Protein AF-A0AAX3E4T5-F1 (afdb_monomer_lite)

Secondary structure (DSSP, 8-state):
-----------------------PBPTTTTT-BSS-BTTB-GGGBTTEEGGGTEESSB-S---TT-B-TT--B--

pLDDT: mean 84.22, std 19.98, range [41.56, 98.75]

Foldseek 3Di:
DDDDPPDDDDPPPPPPPPPPVDVAAECVRQVKDQAADPPFFLLQFPQADVVQQDGVRYDDHHHRRMDGNPGDGDD

Structure (mmCIF, N/CA/C/O backbone):
data_AF-A0AAX3E4T5-F1
#
_entry.id   AF-A0AAX3E4T5-F1
#
loop_
_atom_site.group_PDB
_atom_site.id
_atom_site.type_symbol
_atom_site.label_atom_id
_atom_site.label_alt_id
_atom_site.label_comp_id
_atom_site.label_asym_id
_atom_site.label_entity_id
_atom_site.label_seq_id
_atom_site.pdbx_PDB_ins_code
_atom_site.Cartn_x
_atom_site.Cartn_y
_atom_site.Cartn_z
_atom_site.occupancy
_atom_site.B_iso_or_equiv
_atom_site.auth_seq_id
_atom_site.auth_comp_id
_atom_site.auth_asym_id
_atom_site.auth_atom_id
_atom_site.pdbx_PDB_model_num
ATOM 1 N N . MET A 1 1 ? 53.639 24.103 -9.882 1.00 46.25 1 MET A N 1
ATOM 2 C CA . MET A 1 1 ? 52.307 24.273 -9.265 1.00 46.25 1 MET A CA 1
ATOM 3 C C . MET A 1 1 ? 51.286 23.566 -10.146 1.00 46.25 1 MET A C 1
ATOM 5 O O . MET A 1 1 ? 50.862 24.141 -11.137 1.00 46.25 1 MET A O 1
ATOM 9 N N . LEU A 1 2 ? 50.962 22.304 -9.853 1.00 41.56 2 LEU A N 1
ATOM 10 C CA . LEU A 1 2 ? 49.944 21.543 -10.584 1.00 41.56 2 LEU A CA 1
ATOM 11 C C . LEU A 1 2 ? 48.871 21.132 -9.576 1.00 41.56 2 LEU A C 1
ATOM 13 O O . LEU A 1 2 ? 49.168 20.467 -8.586 1.00 41.56 2 LEU A O 1
ATOM 17 N N . ARG A 1 3 ? 47.654 21.642 -9.767 1.00 51.16 3 ARG A N 1
ATOM 18 C CA . ARG A 1 3 ? 46.538 21.470 -8.837 1.00 51.16 3 ARG A CA 1
ATOM 19 C C . ARG A 1 3 ? 45.980 20.057 -8.949 1.00 51.16 3 ARG A C 1
ATOM 21 O O . ARG A 1 3 ? 45.371 19.725 -9.957 1.00 51.16 3 ARG A O 1
ATOM 28 N N . VAL A 1 4 ? 46.145 19.259 -7.898 1.00 48.59 4 VAL A N 1
ATOM 29 C CA . VAL A 1 4 ? 45.399 18.011 -7.720 1.00 48.59 4 VAL A CA 1
ATOM 30 C C . VAL A 1 4 ? 44.169 18.337 -6.880 1.00 48.59 4 VAL A C 1
ATOM 32 O O . VAL A 1 4 ? 44.246 18.434 -5.660 1.00 48.59 4 VAL A O 1
ATOM 35 N N . ALA A 1 5 ? 43.038 18.553 -7.545 1.00 54.91 5 ALA A N 1
ATOM 36 C CA . ALA A 1 5 ? 41.725 18.496 -6.918 1.00 54.91 5 ALA A CA 1
ATOM 37 C C . ALA A 1 5 ? 41.094 17.154 -7.314 1.00 54.91 5 ALA A C 1
ATOM 39 O O . ALA A 1 5 ? 40.384 17.062 -8.310 1.00 54.91 5 ALA A O 1
ATOM 40 N N . ALA A 1 6 ? 41.417 16.094 -6.571 1.00 54.00 6 ALA A N 1
ATOM 41 C CA . ALA A 1 6 ? 40.753 14.801 -6.706 1.00 54.00 6 ALA A CA 1
ATOM 42 C C . ALA A 1 6 ? 39.446 14.853 -5.900 1.00 54.00 6 ALA A C 1
ATOM 44 O O . ALA A 1 6 ? 39.420 14.556 -4.707 1.00 54.00 6 ALA A O 1
ATOM 45 N N . GLY A 1 7 ? 38.390 15.352 -6.541 1.00 52.47 7 GLY A N 1
ATOM 46 C CA . GLY A 1 7 ? 37.063 15.513 -5.959 1.00 52.47 7 GLY A CA 1
ATOM 47 C C . GLY A 1 7 ? 36.073 14.439 -6.414 1.00 52.47 7 GLY A C 1
ATOM 48 O O . GLY A 1 7 ? 36.022 14.098 -7.590 1.00 52.47 7 GLY A O 1
ATOM 49 N N . ALA A 1 8 ? 35.247 14.028 -5.447 1.00 56.44 8 ALA A N 1
ATOM 50 C CA . ALA A 1 8 ? 33.938 13.376 -5.542 1.00 56.44 8 ALA A CA 1
ATOM 51 C C . ALA A 1 8 ? 33.876 11.871 -5.880 1.00 56.44 8 ALA A C 1
ATOM 53 O O . ALA A 1 8 ? 33.880 11.436 -7.027 1.00 56.44 8 ALA A O 1
ATOM 54 N N . VAL A 1 9 ? 33.674 11.088 -4.815 1.00 59.97 9 VAL A N 1
ATOM 55 C CA . VAL A 1 9 ? 33.124 9.729 -4.832 1.00 59.97 9 VAL A CA 1
ATOM 56 C C . VAL A 1 9 ? 31.660 9.813 -5.275 1.00 59.97 9 VAL A C 1
ATOM 58 O O . VAL A 1 9 ? 30.809 10.264 -4.511 1.00 59.97 9 VAL A O 1
ATOM 61 N N . ALA A 1 10 ? 31.346 9.393 -6.498 1.00 57.28 10 ALA A N 1
ATOM 62 C CA . ALA A 1 10 ? 29.964 9.196 -6.925 1.00 57.28 10 ALA A CA 1
ATOM 63 C C . ALA A 1 10 ? 29.583 7.729 -6.692 1.00 57.28 10 ALA A C 1
ATOM 65 O O . ALA A 1 10 ? 29.793 6.872 -7.548 1.00 57.28 10 ALA A O 1
ATOM 66 N N . ILE A 1 11 ? 29.043 7.432 -5.507 1.00 57.88 11 ILE A N 1
ATOM 67 C CA . ILE A 1 11 ? 28.373 6.154 -5.254 1.00 57.88 11 ILE A CA 1
ATOM 68 C C . ILE A 1 11 ? 27.035 6.236 -5.988 1.00 57.88 11 ILE A C 1
ATOM 70 O O . ILE A 1 11 ? 26.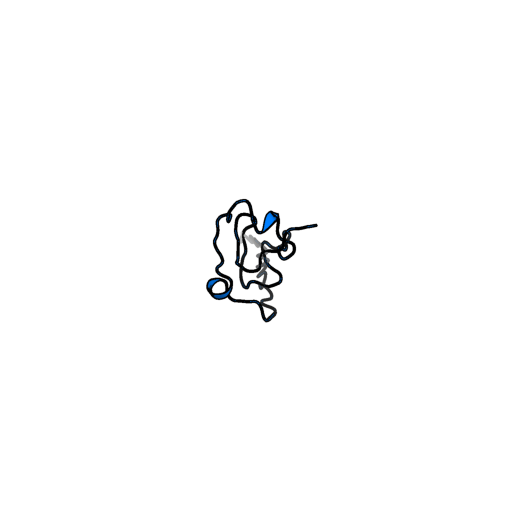056 6.776 -5.473 1.00 57.88 11 ILE A O 1
ATOM 74 N N . VAL A 1 12 ? 27.005 5.774 -7.235 1.00 58.12 12 VAL A N 1
ATOM 75 C CA . VAL A 1 12 ? 25.758 5.638 -7.987 1.00 58.12 12 VAL A CA 1
ATOM 76 C C . VAL A 1 12 ? 25.018 4.441 -7.397 1.00 58.12 12 VAL A C 1
ATOM 78 O O . VAL A 1 12 ? 25.194 3.302 -7.820 1.00 58.12 12 VAL A O 1
ATOM 81 N N . GLY A 1 13 ? 24.222 4.699 -6.361 1.00 50.09 13 GLY A N 1
ATOM 82 C CA . GLY A 1 13 ? 23.250 3.750 -5.843 1.00 50.09 13 GLY A CA 1
ATOM 83 C C . GLY A 1 13 ? 22.135 3.566 -6.864 1.00 50.09 13 GLY A C 1
ATOM 84 O O . GLY A 1 13 ? 21.090 4.205 -6.764 1.00 50.09 13 GLY A O 1
ATOM 85 N N . LEU A 1 14 ? 22.350 2.701 -7.856 1.00 54.03 14 LEU A N 1
ATOM 86 C CA . LEU A 1 14 ? 21.247 2.093 -8.589 1.00 54.03 14 LEU A CA 1
ATOM 87 C C . LEU A 1 14 ? 20.526 1.184 -7.591 1.00 54.03 14 LEU A C 1
ATOM 89 O O . LEU A 1 14 ? 20.886 0.023 -7.411 1.00 54.03 14 LEU A O 1
ATOM 93 N N . ALA A 1 15 ? 19.513 1.726 -6.916 1.00 56.22 15 ALA A N 1
ATOM 94 C CA . ALA A 1 15 ? 18.461 0.910 -6.340 1.00 56.22 15 ALA A CA 1
ATOM 95 C C . ALA A 1 15 ? 17.730 0.260 -7.521 1.00 56.22 15 ALA A C 1
ATOM 97 O O . ALA A 1 15 ? 16.735 0.783 -8.026 1.00 56.22 15 ALA A O 1
ATOM 98 N N . ALA A 1 16 ? 18.294 -0.844 -8.018 1.00 52.56 16 ALA A N 1
ATOM 99 C CA . ALA A 1 16 ? 17.577 -1.780 -8.853 1.00 52.56 16 ALA A CA 1
ATOM 100 C C . ALA A 1 16 ? 16.332 -2.145 -8.052 1.00 52.56 16 ALA A C 1
ATOM 102 O O . ALA A 1 16 ? 16.413 -2.771 -6.996 1.00 52.56 16 ALA A O 1
ATOM 103 N N . SER A 1 17 ? 15.186 -1.644 -8.500 1.00 56.12 17 SER A N 1
ATOM 104 C CA . SER A 1 17 ? 13.908 -2.138 -8.028 1.00 56.12 17 SER A CA 1
ATOM 105 C C . SER A 1 17 ? 13.933 -3.599 -8.425 1.00 56.12 17 SER A C 1
ATOM 107 O O . SER A 1 17 ? 13.890 -3.914 -9.613 1.00 56.12 17 SER A O 1
ATOM 109 N N . GLU A 1 18 ? 14.126 -4.476 -7.447 1.00 50.91 18 GLU A N 1
ATOM 110 C CA . GLU A 1 18 ? 14.008 -5.909 -7.631 1.00 50.91 18 GLU A CA 1
ATOM 111 C C . GLU A 1 18 ? 12.558 -6.151 -8.043 1.00 50.91 18 GLU A C 1
ATOM 113 O O . GLU A 1 18 ? 11.662 -6.338 -7.219 1.00 50.91 18 GLU A O 1
ATOM 118 N N . ALA A 1 19 ? 12.304 -6.073 -9.348 1.00 54.41 19 ALA A N 1
ATOM 119 C CA . ALA A 1 19 ? 11.134 -6.634 -9.980 1.00 54.41 19 ALA A CA 1
ATOM 120 C C . ALA A 1 19 ? 11.303 -8.152 -9.891 1.00 54.41 19 ALA A C 1
ATOM 122 O O . ALA A 1 19 ? 11.560 -8.840 -10.875 1.00 54.41 19 ALA A O 1
ATOM 123 N N . LEU A 1 20 ? 11.221 -8.671 -8.664 1.00 53.53 20 LEU A N 1
ATOM 124 C CA . LEU A 1 20 ? 10.859 -10.049 -8.428 1.00 53.53 20 LEU A CA 1
ATOM 125 C C . LEU A 1 20 ? 9.549 -10.206 -9.187 1.00 53.53 20 LEU A C 1
ATOM 127 O O . LEU A 1 20 ? 8.572 -9.531 -8.849 1.00 53.53 20 LEU A O 1
ATOM 131 N N . ALA A 1 21 ? 9.570 -11.011 -10.248 1.00 53.94 21 ALA A N 1
ATOM 132 C CA . ALA A 1 21 ? 8.400 -11.407 -11.016 1.00 53.94 21 ALA A CA 1
ATOM 133 C C . ALA A 1 21 ? 7.474 -12.215 -10.095 1.00 53.94 21 ALA A C 1
ATOM 135 O O . ALA A 1 21 ? 7.392 -13.434 -10.139 1.00 53.94 21 ALA A O 1
ATOM 136 N N . SER A 1 22 ? 6.862 -11.514 -9.153 1.00 61.28 22 SER A N 1
ATOM 137 C CA . SER A 1 22 ? 5.729 -11.955 -8.379 1.00 61.28 22 SER A CA 1
ATOM 138 C C . SER A 1 22 ? 4.553 -11.851 -9.338 1.00 61.28 22 SER A C 1
ATOM 140 O O . SER A 1 22 ? 4.398 -10.801 -9.964 1.00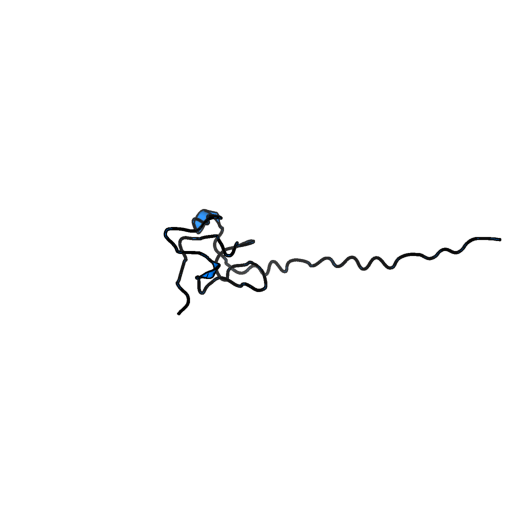 61.28 22 SER A O 1
ATOM 142 N N . ASP A 1 23 ? 3.768 -12.922 -9.474 1.00 83.06 23 ASP A N 1
ATOM 143 C CA . ASP A 1 23 ? 2.537 -12.989 -10.277 1.00 83.06 23 ASP A CA 1
ATOM 144 C C . ASP A 1 23 ? 1.461 -12.025 -9.736 1.00 83.06 23 ASP A C 1
ATOM 146 O O . ASP A 1 23 ? 0.401 -12.414 -9.242 1.00 83.06 23 ASP A O 1
ATOM 150 N N . LYS A 1 24 ? 1.760 -10.728 -9.748 1.00 94.12 24 LYS A N 1
ATOM 151 C CA . LYS A 1 24 ? 0.888 -9.656 -9.296 1.00 94.12 24 LYS A CA 1
ATOM 152 C C . LYS A 1 24 ? -0.024 -9.253 -10.439 1.00 94.12 24 LYS A C 1
ATOM 154 O O . LYS A 1 24 ? 0.370 -9.196 -11.601 1.00 94.12 24 LYS A O 1
ATOM 159 N N . MET A 1 25 ? -1.258 -8.916 -10.096 1.00 95.38 25 MET A N 1
ATOM 160 C CA . MET A 1 25 ? -2.235 -8.431 -11.055 1.00 95.38 25 MET A CA 1
ATOM 161 C C . MET A 1 25 ? -1.828 -7.046 -11.568 1.00 95.38 25 MET A C 1
ATOM 163 O O . MET A 1 25 ? -1.529 -6.142 -10.784 1.00 95.38 25 MET A O 1
ATOM 167 N N . ALA A 1 26 ? -1.872 -6.846 -12.885 1.00 96.88 26 ALA A N 1
ATOM 168 C CA . ALA A 1 26 ? -1.683 -5.526 -13.473 1.00 96.88 26 ALA A CA 1
ATOM 169 C C . ALA A 1 26 ? -2.732 -4.530 -12.943 1.00 96.88 26 ALA A C 1
ATOM 171 O O . ALA A 1 26 ? -3.895 -4.880 -12.729 1.00 96.88 26 ALA A O 1
ATOM 172 N N . LYS A 1 27 ? -2.348 -3.258 -12.796 1.00 97.75 27 LYS A N 1
ATOM 173 C CA . LYS A 1 27 ? -3.240 -2.184 -12.316 1.00 97.75 27 LYS A CA 1
ATOM 174 C C . LYS A 1 27 ? -4.566 -2.095 -13.069 1.00 97.75 27 LYS A C 1
ATOM 176 O O . LYS A 1 27 ? -5.594 -1.873 -12.440 1.00 97.75 27 LYS A O 1
ATOM 181 N N . SER A 1 28 ? -4.549 -2.270 -14.390 1.00 97.00 28 SER A N 1
ATOM 182 C CA . SER A 1 28 ? -5.754 -2.241 -15.227 1.00 97.00 28 SER A CA 1
ATOM 183 C C . SER A 1 28 ? -6.722 -3.373 -14.876 1.00 97.00 28 SER A C 1
ATOM 185 O O . SER A 1 28 ? -7.906 -3.120 -14.678 1.00 97.00 28 SER A O 1
ATOM 187 N N . ALA A 1 29 ? -6.216 -4.599 -14.724 1.00 97.75 29 ALA A N 1
ATOM 188 C CA . ALA A 1 29 ? -7.012 -5.759 -14.326 1.00 97.75 29 ALA A CA 1
ATOM 189 C C . ALA A 1 29 ? -7.539 -5.635 -12.885 1.00 97.75 29 ALA A C 1
ATOM 191 O O . ALA A 1 29 ? -8.674 -6.012 -12.608 1.00 97.75 29 ALA A O 1
ATOM 192 N N . ALA A 1 30 ? -6.754 -5.029 -11.988 1.00 98.00 30 ALA A N 1
ATOM 193 C CA . ALA A 1 30 ? -7.157 -4.756 -10.609 1.00 98.00 30 ALA A CA 1
ATOM 194 C C . ALA A 1 30 ? -8.083 -3.534 -10.470 1.00 98.00 30 ALA A C 1
ATOM 196 O O . ALA A 1 30 ? -8.425 -3.162 -9.348 1.00 98.00 30 ALA A O 1
ATOM 197 N N . GLN A 1 31 ? -8.446 -2.867 -11.573 1.00 98.44 31 GLN A N 1
ATOM 198 C CA . GLN A 1 31 ? -9.222 -1.622 -11.558 1.00 98.44 31 GLN A CA 1
ATOM 199 C C . GLN A 1 31 ? -8.619 -0.580 -10.602 1.00 98.44 31 GLN A C 1
ATOM 201 O O . GLN A 1 31 ? -9.319 0.074 -9.828 1.00 98.44 31 GLN A O 1
ATOM 206 N N . TYR A 1 32 ? -7.289 -0.476 -10.605 1.00 98.50 32 TYR A N 1
ATOM 207 C CA . TYR A 1 32 ? -6.587 0.441 -9.725 1.00 98.50 32 TYR A CA 1
ATOM 208 C C . TYR A 1 32 ? -6.918 1.893 -10.079 1.00 98.50 32 TYR A C 1
ATOM 210 O O . TYR A 1 32 ? -6.793 2.319 -11.228 1.00 98.50 32 TYR A O 1
ATOM 218 N N . GLN A 1 33 ? -7.240 2.670 -9.055 1.00 98.38 33 GLN A N 1
ATOM 219 C CA . GLN A 1 33 ? -7.405 4.117 -9.099 1.00 98.38 33 GLN A CA 1
ATOM 220 C C . GLN A 1 33 ? -6.487 4.772 -8.063 1.00 98.38 33 GLN A C 1
ATOM 222 O O . GLN A 1 33 ? -6.178 4.199 -7.018 1.00 98.38 33 GLN A O 1
ATOM 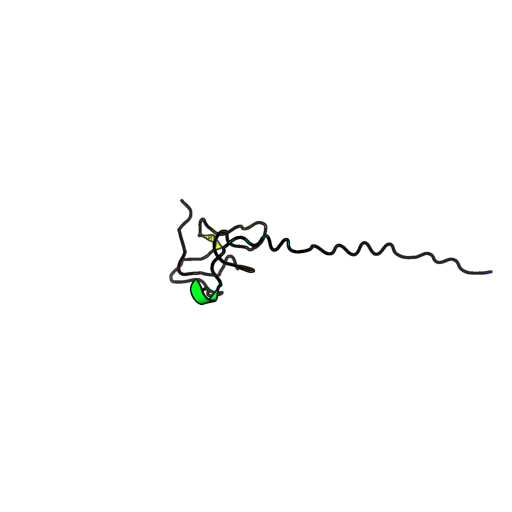227 N N . ALA A 1 34 ? -6.043 5.996 -8.347 1.00 97.44 34 ALA A N 1
ATOM 228 C CA . ALA A 1 34 ? -5.147 6.743 -7.461 1.00 97.44 34 ALA A CA 1
ATOM 229 C C . ALA A 1 34 ? -5.866 7.427 -6.280 1.00 97.44 34 ALA A C 1
ATOM 231 O O . ALA A 1 34 ? -5.200 7.891 -5.354 1.00 97.44 34 ALA A O 1
ATOM 232 N N . SER A 1 35 ? -7.200 7.489 -6.314 1.00 98.12 35 SER A N 1
ATOM 233 C CA . SER A 1 35 ? -8.061 8.079 -5.287 1.00 98.12 35 SER A CA 1
ATOM 234 C C . SER A 1 35 ? -8.826 7.008 -4.493 1.00 98.12 35 SER A C 1
ATOM 236 O O . SER A 1 35 ? -8.990 5.886 -4.982 1.00 98.12 35 SER A O 1
ATOM 238 N N . PRO A 1 36 ? -9.338 7.327 -3.290 1.00 98.38 36 PRO A N 1
ATOM 239 C CA . PRO A 1 36 ? -10.129 6.387 -2.503 1.00 98.38 36 PRO A CA 1
ATOM 240 C C . PRO A 1 36 ? -11.445 6.022 -3.196 1.00 98.38 36 PRO A C 1
ATOM 242 O O . PRO A 1 36 ? -12.002 6.822 -3.949 1.00 98.38 36 PRO A O 1
ATOM 245 N N . HIS A 1 37 ? -11.984 4.847 -2.878 1.00 98.44 37 HIS A N 1
ATOM 246 C CA . HIS A 1 37 ? -13.302 4.410 -3.334 1.00 98.44 37 HIS A CA 1
ATOM 247 C C . HIS A 1 37 ? -14.232 4.259 -2.129 1.00 98.44 37 HIS A C 1
ATOM 249 O O . HIS A 1 37 ? -14.068 3.344 -1.324 1.00 98.44 37 HIS A O 1
ATOM 255 N N . SER A 1 38 ? -15.188 5.177 -1.964 1.00 96.44 38 SER A N 1
ATOM 256 C CA . SER A 1 38 ? -16.212 5.093 -0.904 1.00 96.44 38 SER A CA 1
ATOM 257 C C . SER A 1 38 ? -15.625 4.881 0.504 1.00 96.44 38 SER A C 1
ATOM 259 O O . SER A 1 38 ? -16.049 4.010 1.258 1.00 96.44 38 SER A O 1
ATOM 261 N N . GLY A 1 39 ? -14.583 5.646 0.848 1.00 95.50 39 GLY A N 1
ATOM 262 C CA . GLY A 1 39 ? -13.889 5.558 2.142 1.00 95.50 39 GLY A CA 1
ATOM 263 C C . GLY A 1 39 ? -12.862 4.423 2.268 1.00 95.50 39 GLY A C 1
ATOM 264 O O . GLY A 1 39 ? -12.117 4.396 3.258 1.00 95.50 39 GLY A O 1
ATOM 265 N N . GLN A 1 40 ? -12.774 3.539 1.269 1.00 98.44 40 GLN A N 1
ATOM 266 C CA . GLN A 1 40 ? -11.757 2.496 1.145 1.00 98.44 40 GLN A CA 1
ATOM 267 C C . GLN A 1 40 ? -10.507 3.061 0.470 1.00 98.44 40 GLN A C 1
ATOM 269 O O . GLN A 1 40 ? -10.591 3.754 -0.545 1.00 98.44 40 GLN A O 1
ATOM 274 N N . SER A 1 41 ? -9.336 2.747 1.016 1.00 98.56 41 SER A N 1
ATOM 275 C CA . SER A 1 41 ? -8.055 3.118 0.417 1.00 98.56 41 SER A CA 1
ATOM 276 C C . S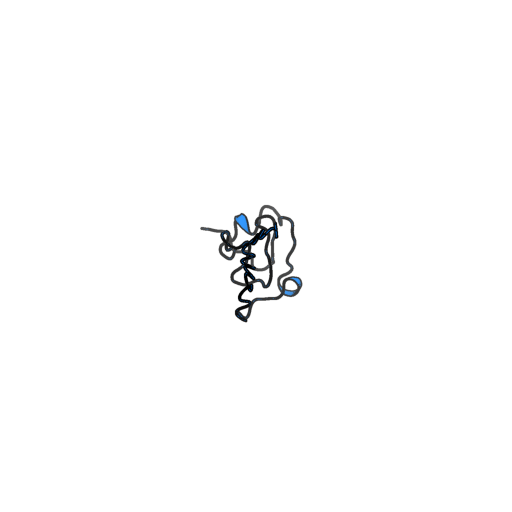ER A 1 41 ? -6.979 2.081 0.716 1.00 98.56 41 SER A C 1
ATOM 278 O O . SER A 1 41 ? -7.087 1.321 1.682 1.00 98.56 41 SER A O 1
ATOM 280 N N . CYS A 1 42 ? -5.906 2.051 -0.069 1.00 98.62 42 CYS A N 1
ATOM 281 C CA . CYS A 1 42 ? -4.779 1.148 0.148 1.00 98.62 42 CYS A CA 1
ATOM 282 C C . CYS A 1 42 ? -4.172 1.322 1.553 1.00 98.62 42 CYS A C 1
ATOM 284 O O . CYS A 1 42 ? -3.843 0.337 2.209 1.00 98.62 42 CYS A O 1
ATOM 286 N N . GLY A 1 43 ? -4.146 2.541 2.096 1.00 98.12 43 GLY A N 1
ATOM 287 C CA . GLY A 1 43 ? -3.734 2.820 3.475 1.00 98.12 43 GLY A CA 1
ATOM 288 C C . GLY A 1 43 ? -4.549 2.051 4.523 1.00 98.12 43 GLY A C 1
ATOM 289 O O . GLY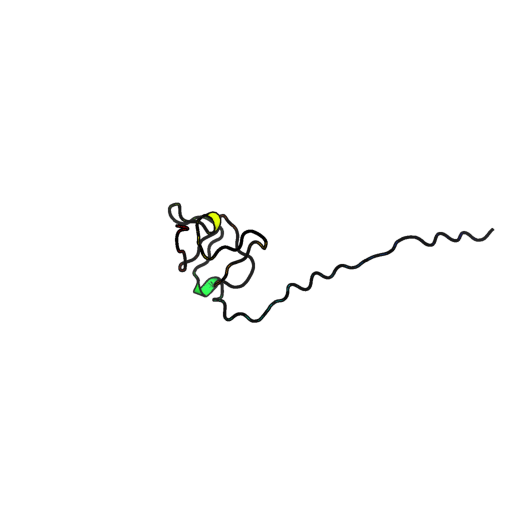 A 1 43 ? -4.008 1.671 5.561 1.00 98.12 43 GLY A O 1
ATOM 290 N N . LYS A 1 44 ? -5.802 1.701 4.216 1.00 98.31 44 LYS A N 1
ATOM 291 C CA . LYS A 1 44 ? -6.690 0.864 5.042 1.00 98.31 44 LYS A CA 1
ATOM 292 C C . LYS A 1 44 ? -6.760 -0.602 4.586 1.00 98.31 44 LYS A C 1
ATOM 294 O O . LYS A 1 44 ? -7.520 -1.371 5.155 1.00 98.31 44 LYS A O 1
ATOM 299 N N . CYS A 1 45 ? -5.977 -1.002 3.582 1.00 98.50 45 CYS A N 1
ATOM 300 C CA . CYS A 1 45 ? -6.002 -2.340 2.984 1.00 98.50 45 CYS A CA 1
ATOM 301 C C . CYS A 1 45 ? -4.919 -3.271 3.571 1.00 98.50 45 CYS A C 1
ATOM 303 O O . CYS A 1 45 ? -3.791 -2.821 3.786 1.00 98.50 45 CYS A O 1
ATOM 305 N N . GLN A 1 46 ? -5.210 -4.560 3.785 1.00 98.31 46 GLN A N 1
ATOM 306 C CA . GLN A 1 46 ? -4.254 -5.589 4.258 1.00 98.31 46 GLN A CA 1
ATOM 307 C C . GLN A 1 46 ? -3.140 -5.911 3.247 1.00 98.31 46 GLN A C 1
ATOM 309 O O . GLN A 1 46 ? -2.065 -6.404 3.614 1.00 98.31 46 GLN A O 1
ATOM 314 N N . ASN A 1 47 ? -3.396 -5.639 1.966 1.00 97.81 47 ASN A N 1
ATOM 315 C CA . ASN A 1 47 ? -2.465 -5.917 0.874 1.00 97.81 47 ASN A CA 1
ATOM 316 C C . ASN A 1 47 ? -1.424 -4.811 0.670 1.00 97.81 47 ASN A C 1
ATOM 318 O O . ASN A 1 47 ? -0.433 -5.033 -0.024 1.00 97.81 47 ASN A O 1
ATOM 322 N N . TYR A 1 48 ? -1.628 -3.632 1.258 1.00 98.25 48 TYR A N 1
ATOM 323 C CA . TYR A 1 48 ? -0.722 -2.500 1.100 1.00 98.25 48 TYR A CA 1
ATOM 324 C C . TYR A 1 48 ? 0.533 -2.656 1.959 1.00 98.25 48 TYR A C 1
ATOM 326 O O . TYR A 1 48 ? 0.450 -2.901 3.164 1.00 98.25 48 TYR A O 1
ATOM 334 N N . ILE A 1 49 ? 1.693 -2.466 1.337 1.00 97.56 49 ILE A N 1
ATOM 335 C CA . ILE A 1 49 ? 3.009 -2.512 1.969 1.00 97.56 49 ILE A CA 1
ATOM 336 C C . ILE A 1 49 ? 3.513 -1.069 2.075 1.00 97.56 49 ILE A C 1
ATOM 338 O O . ILE A 1 49 ? 4.039 -0.504 1.117 1.00 97.56 49 ILE A O 1
ATOM 342 N N . ALA A 1 50 ? 3.331 -0.463 3.252 1.00 96.62 50 ALA A N 1
ATOM 343 C CA . ALA A 1 50 ? 3.600 0.961 3.464 1.00 96.62 50 ALA A CA 1
ATOM 344 C C . ALA A 1 50 ? 5.077 1.341 3.275 1.00 96.62 50 ALA A C 1
ATOM 346 O O . ALA A 1 50 ? 5.359 2.391 2.709 1.00 96.62 50 ALA A O 1
ATOM 347 N N . ALA A 1 51 ? 6.004 0.472 3.692 1.00 97.25 51 ALA A N 1
ATOM 348 C CA . ALA A 1 51 ? 7.443 0.737 3.632 1.00 97.25 51 ALA A CA 1
ATOM 349 C C . ALA A 1 51 ? 7.965 0.985 2.205 1.00 97.25 51 ALA A C 1
ATOM 351 O O . ALA A 1 51 ? 8.936 1.710 2.029 1.00 97.25 51 ALA A O 1
ATOM 352 N N . SER A 1 52 ? 7.317 0.403 1.192 1.00 95.81 52 SER A N 1
ATOM 353 C CA . SER A 1 52 ? 7.742 0.492 -0.209 1.00 95.81 52 SER A CA 1
ATOM 354 C C . SER A 1 52 ? 6.708 1.136 -1.132 1.00 95.81 52 SER A C 1
ATOM 356 O O . SER A 1 52 ? 6.910 1.144 -2.342 1.00 95.81 52 SER A O 1
ATOM 358 N N . SER A 1 53 ? 5.602 1.669 -0.596 1.00 96.94 53 SER A N 1
ATOM 359 C CA . SER A 1 53 ? 4.478 2.182 -1.400 1.00 96.94 53 SER A CA 1
ATOM 360 C C . SER A 1 53 ? 4.056 1.193 -2.499 1.00 96.94 53 SER A C 1
ATOM 362 O O . SER A 1 53 ? 3.953 1.534 -3.679 1.00 96.94 53 SER A O 1
ATOM 364 N N . SER A 1 54 ? 3.872 -0.073 -2.115 1.00 97.19 54 SER A N 1
ATOM 365 C CA . SER A 1 54 ? 3.556 -1.171 -3.035 1.00 97.19 54 SER A CA 1
ATOM 366 C C . SER A 1 54 ? 2.408 -2.040 -2.513 1.00 97.19 54 SER A C 1
ATOM 368 O O . SER A 1 54 ? 1.880 -1.826 -1.419 1.00 97.19 54 SER A O 1
ATOM 370 N N . CYS A 1 55 ? 1.982 -3.018 -3.311 1.00 97.25 55 CYS A N 1
ATOM 371 C CA . CYS A 1 55 ? 0.922 -3.957 -2.958 1.00 97.25 55 CYS A CA 1
ATOM 372 C C . CYS A 1 55 ? 1.416 -5.403 -3.083 1.00 97.25 55 CYS A C 1
ATOM 374 O O . CYS A 1 55 ? 2.235 -5.720 -3.949 1.00 97.25 55 CYS A O 1
ATOM 376 N N . LYS A 1 56 ? 0.905 -6.295 -2.230 1.00 96.94 56 LYS A N 1
ATOM 377 C CA . LYS A 1 56 ? 1.178 -7.741 -2.295 1.00 96.94 56 LYS A CA 1
ATOM 378 C C . LYS A 1 56 ? 0.666 -8.373 -3.592 1.00 96.94 56 LYS A C 1
ATOM 380 O O . LYS A 1 56 ? 1.285 -9.307 -4.076 1.00 96.94 56 LYS A O 1
ATOM 385 N N . VAL A 1 57 ? -0.436 -7.849 -4.140 1.00 97.06 57 VAL A N 1
ATOM 386 C CA . VAL A 1 57 ? -1.190 -8.477 -5.243 1.00 97.06 57 VAL A CA 1
ATOM 387 C C . VAL A 1 57 ? -1.386 -7.587 -6.471 1.00 97.06 57 VAL A C 1
ATOM 389 O O . VAL A 1 57 ? -1.870 -8.077 -7.482 1.00 97.06 57 VAL A O 1
ATOM 392 N N . VAL A 1 58 ? -1.027 -6.300 -6.407 1.00 97.31 58 VAL A N 1
ATOM 393 C CA . VAL A 1 58 ? -1.089 -5.377 -7.555 1.00 97.31 58 VAL A CA 1
ATOM 394 C C . VAL A 1 58 ? 0.321 -4.980 -7.950 1.00 97.31 58 VAL A C 1
ATOM 396 O O . VAL A 1 58 ? 1.122 -4.615 -7.086 1.00 97.31 58 VAL A O 1
ATOM 399 N N . ASP A 1 59 ? 0.606 -5.062 -9.244 1.00 95.94 59 ASP A N 1
ATOM 400 C CA . ASP A 1 59 ? 1.909 -4.731 -9.796 1.00 95.94 59 ASP A CA 1
ATOM 401 C C . ASP A 1 59 ? 2.142 -3.211 -9.890 1.00 95.94 59 ASP A C 1
ATOM 403 O O . ASP A 1 59 ? 1.224 -2.403 -10.089 1.00 95.94 59 ASP A O 1
ATOM 407 N N . GLY A 1 60 ? 3.406 -2.823 -9.750 1.00 94.06 60 GLY A N 1
ATOM 408 C CA . GLY A 1 60 ? 3.871 -1.444 -9.766 1.00 94.06 60 GLY A CA 1
ATOM 409 C C . GLY A 1 60 ? 3.557 -0.630 -8.497 1.00 94.06 60 GLY A C 1
ATOM 410 O O . GLY A 1 60 ? 3.035 -1.145 -7.504 1.00 94.06 60 GLY A O 1
ATOM 411 N N . PRO A 1 61 ? 3.881 0.678 -8.508 1.00 96.31 61 PRO A N 1
ATOM 412 C CA . PRO A 1 61 ? 3.723 1.548 -7.340 1.00 96.31 61 PRO A CA 1
ATOM 413 C C . PRO A 1 61 ? 2.256 1.757 -6.953 1.00 96.31 61 PRO A C 1
ATOM 415 O O . PRO A 1 61 ? 1.420 2.011 -7.821 1.00 96.31 61 PRO A O 1
ATOM 418 N N . VAL A 1 62 ? 1.936 1.737 -5.665 1.00 97.81 62 VAL A N 1
ATOM 419 C CA . VAL A 1 62 ? 0.576 1.917 -5.140 1.00 97.81 62 VAL A CA 1
ATOM 420 C C . VAL A 1 62 ? 0.576 3.042 -4.112 1.00 97.81 62 VAL A C 1
ATOM 422 O O . VAL A 1 62 ? 1.384 3.059 -3.191 1.00 97.81 62 VAL A O 1
ATOM 425 N N . SER A 1 63 ? -0.345 3.993 -4.260 1.00 98.38 63 SER A N 1
ATOM 426 C CA . SER A 1 63 ? -0.521 5.086 -3.299 1.00 98.38 63 SER A CA 1
ATOM 427 C C . SER A 1 63 ? -1.345 4.619 -2.104 1.00 98.38 63 SER A C 1
ATOM 429 O O . SER A 1 63 ? -2.348 3.937 -2.294 1.00 98.38 63 SER A O 1
ATOM 431 N N . ALA A 1 64 ? -1.018 5.065 -0.888 1.00 98.25 64 ALA A N 1
ATOM 432 C CA . ALA A 1 64 ? -1.874 4.866 0.287 1.00 98.25 64 ALA A CA 1
ATOM 433 C C . ALA A 1 64 ? -3.298 5.435 0.095 1.00 98.25 64 ALA A C 1
ATOM 435 O O . ALA A 1 64 ? -4.249 4.919 0.682 1.00 98.25 64 ALA A O 1
ATOM 436 N N . ASN A 1 65 ? -3.458 6.460 -0.748 1.00 98.62 65 ASN A N 1
ATOM 437 C CA . ASN A 1 65 ? -4.761 7.031 -1.096 1.00 98.62 65 ASN A CA 1
ATOM 438 C C . ASN A 1 65 ? -5.441 6.328 -2.278 1.00 98.62 65 ASN A C 1
ATOM 440 O O . ASN A 1 65 ? -6.582 6.655 -2.573 1.00 98.62 65 ASN A O 1
ATOM 444 N N . GLY A 1 66 ? -4.778 5.379 -2.942 1.00 98.50 66 GLY A N 1
ATOM 445 C CA . GLY A 1 66 ? -5.364 4.625 -4.046 1.00 98.50 66 GLY A CA 1
ATOM 446 C C . GLY A 1 66 ? -6.378 3.580 -3.593 1.00 98.50 66 GLY A C 1
ATOM 447 O O . GLY A 1 66 ? -6.604 3.382 -2.398 1.00 98.50 66 GLY A O 1
ATOM 448 N N . TRP A 1 67 ? -6.965 2.881 -4.557 1.00 98.75 67 TRP A N 1
ATOM 449 C CA . TRP A 1 67 ? -7.866 1.748 -4.346 1.00 98.75 67 TRP A CA 1
ATOM 450 C C . TRP A 1 67 ? -7.799 0.792 -5.543 1.00 98.75 67 TRP A C 1
ATOM 452 O O . TRP A 1 67 ? -7.451 1.206 -6.643 1.00 98.75 67 TRP A O 1
ATOM 462 N N . CYS A 1 68 ? -8.116 -0.484 -5.336 1.00 98.69 68 CYS A N 1
ATOM 463 C CA . CYS A 1 68 ? -8.282 -1.490 -6.387 1.00 98.69 68 CYS A CA 1
ATOM 464 C C . CYS A 1 68 ? -9.400 -2.461 -5.984 1.00 98.69 68 CYS A C 1
ATOM 466 O O . CYS A 1 68 ? -9.683 -2.597 -4.791 1.00 98.69 68 CYS A O 1
ATOM 468 N N . SER A 1 69 ? -9.953 -3.212 -6.936 1.00 98.56 69 SER A N 1
ATOM 469 C CA . SER A 1 69 ? -11.044 -4.172 -6.700 1.00 98.56 69 SER A CA 1
ATOM 470 C C . SER A 1 69 ? -10.682 -5.315 -5.737 1.00 98.56 69 SER A C 1
ATOM 472 O O . SER A 1 69 ? -11.564 -5.922 -5.142 1.00 98.56 69 SER A O 1
ATOM 474 N N . LEU A 1 70 ? -9.385 -5.564 -5.515 1.00 98.19 70 LEU A N 1
ATOM 475 C CA . LEU A 1 70 ? -8.846 -6.534 -4.547 1.00 98.19 70 LEU A CA 1
ATOM 476 C C . LEU A 1 70 ? -8.708 -5.969 -3.114 1.00 98.19 70 LEU A C 1
ATOM 478 O O . LEU A 1 70 ? -7.872 -6.434 -2.330 1.00 98.19 70 LEU A O 1
ATOM 482 N N . PHE A 1 71 ? -9.441 -4.905 -2.776 1.00 98.62 71 PHE A N 1
ATOM 483 C CA . PHE A 1 71 ? -9.393 -4.283 -1.453 1.00 98.62 71 PHE A CA 1
ATOM 484 C C . PHE A 1 71 ? -9.864 -5.249 -0.356 1.00 98.62 71 PHE A C 1
ATOM 486 O O . PHE A 1 71 ? -10.926 -5.856 -0.454 1.00 98.62 71 PHE A O 1
ATOM 493 N N . VAL A 1 72 ? -9.098 -5.329 0.735 1.00 98.31 72 VAL A N 1
ATOM 494 C CA . VAL A 1 72 ? -9.477 -6.054 1.953 1.00 98.31 72 VAL A CA 1
ATOM 495 C C . VAL A 1 72 ? -9.127 -5.179 3.149 1.00 98.31 72 VAL A C 1
ATOM 497 O O . VAL A 1 72 ? -7.959 -4.831 3.319 1.00 98.31 72 VAL A O 1
ATOM 500 N N . THR A 1 73 ? -10.110 -4.804 3.970 1.00 97.56 73 THR A N 1
ATOM 501 C CA . THR A 1 73 ? -9.887 -3.919 5.129 1.00 97.56 73 THR A CA 1
ATOM 502 C C . THR A 1 73 ? -8.883 -4.516 6.108 1.00 97.56 73 THR A C 1
ATOM 504 O O . THR A 1 73 ? -8.938 -5.714 6.365 1.00 97.56 73 THR A O 1
ATOM 507 N N . LYS A 1 74 ? -7.979 -3.708 6.673 1.00 92.94 74 LYS A N 1
ATOM 508 C CA . LYS A 1 74 ? -7.169 -4.113 7.832 1.00 92.94 74 LYS A CA 1
ATOM 509 C C . LYS A 1 74 ? -8.108 -4.484 8.991 1.00 92.94 74 LYS A C 1
ATOM 511 O O . LYS A 1 74 ? -9.100 -3.784 9.197 1.00 92.94 74 LYS A O 1
ATOM 516 N N . GLY A 1 75 ? -7.823 -5.615 9.638 1.00 80.81 75 GLY A N 1
ATOM 517 C CA . GLY A 1 75 ? -8.458 -6.016 10.896 1.00 80.81 75 GLY A CA 1
ATOM 518 C C . GLY A 1 75 ? -7.890 -5.250 12.076 1.00 80.81 75 GLY A C 1
ATOM 519 O O . GLY A 1 75 ? -6.782 -4.683 11.919 1.00 80.81 75 GLY A O 1
#

Radius of gyration: 19.55 Å; chains: 1; bounding box: 68×37×26 Å

Organism: Rhodopseudomonas palustris (NCBI:txid1076)

InterPro domains:
  IPR000170 High potential iron-sulphur protein [PF01355] (21-74)
  IPR000170 High potential iron-sulphur protein [PS51373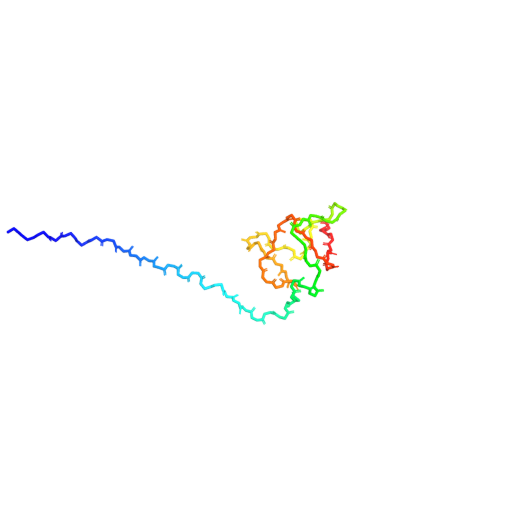] (13-75)
  IPR036369 High potential iron-sulphur protein superfamily [G3DSA:4.10.490.10] (21-74)
  IPR036369 High potential iron-sulphur protein superfamily [SSF57652] (22-74)

Sequence (75 aa):
MLRVAAGAVAIVGLAASEALASDKMAKSAAQYQASPHSGQSCGKCQNYIAASSSCKVVDGPVSANGWCSLFVTKG